Protein AF-A0A925V2U9-F1 (afdb_monomer)

Solvent-accessible surface area (backbone atoms only — not comparable to full-atom values): 4708 Å² total; per-residue (Å²): 132,52,56,77,78,50,75,45,74,38,83,88,70,29,31,39,40,31,28,47,47,92,61,31,38,35,43,32,38,27,40,91,86,70,49,69,82,44,76,51,73,47,75,48,55,98,54,45,78,45,79,73,47,75,48,57,50,94,89,48,38,36,42,37,38,29,41,27,77,94,48,78,46,78,49,82,45,73,82,126

Sequence (80 aa):
MGEAVSVVPHRSGAVVVAYVTQDEHRLELVDAQGEASWTTSWPRGADDDGLAALAVDETGDIYVAALGGSASVWAFVSPQ

Structure (mmCIF, N/CA/C/O backbone):
data_AF-A0A925V2U9-F1
#
_entry.id   AF-A0A925V2U9-F1
#
loop_
_atom_site.group_PDB
_atom_site.id
_atom_site.type_symbol
_atom_site.label_atom_id
_atom_site.label_alt_id
_atom_site.label_comp_id
_atom_site.label_asym_id
_atom_site.label_entity_id
_atom_site.label_seq_id
_atom_site.pdbx_PDB_ins_code
_atom_site.Cartn_x
_atom_site.Cartn_y
_atom_site.Cartn_z
_atom_site.occupancy
_atom_site.B_iso_or_equiv
_atom_site.auth_seq_id
_atom_site.auth_comp_id
_atom_site.auth_asym_id
_atom_site.auth_atom_id
_atom_site.pdbx_PDB_model_num
ATOM 1 N N . MET A 1 1 ? 10.531 13.917 0.152 1.00 58.50 1 MET A N 1
ATOM 2 C CA . MET A 1 1 ? 9.392 12.986 0.287 1.00 58.50 1 MET A CA 1
ATOM 3 C C . MET A 1 1 ? 8.825 12.761 -1.100 1.00 58.50 1 MET A C 1
ATOM 5 O O . MET A 1 1 ? 8.706 13.740 -1.827 1.00 58.50 1 MET A O 1
ATOM 9 N N . GLY A 1 2 ? 8.584 11.504 -1.483 1.00 66.19 2 GLY A N 1
ATOM 10 C CA . GLY A 1 2 ? 7.875 11.179 -2.726 1.00 66.19 2 GLY A CA 1
ATOM 11 C C . GLY A 1 2 ? 6.421 11.630 -2.674 1.00 66.19 2 GLY A C 1
ATOM 12 O O . GLY A 1 2 ? 5.926 12.002 -1.610 1.00 66.19 2 GLY A O 1
ATOM 13 N N . GLU A 1 3 ? 5.745 11.605 -3.816 1.00 79.31 3 GLU A N 1
ATOM 14 C CA . GLU A 1 3 ? 4.309 11.869 -3.879 1.00 79.31 3 GLU A CA 1
ATOM 15 C C . GLU A 1 3 ? 3.546 10.687 -3.267 1.00 79.31 3 GLU A C 1
ATOM 17 O O . GLU A 1 3 ? 3.899 9.529 -3.507 1.00 79.31 3 GLU A O 1
ATOM 22 N N . ALA A 1 4 ? 2.531 10.975 -2.448 1.00 80.44 4 ALA A N 1
ATOM 23 C CA . ALA A 1 4 ? 1.637 9.945 -1.935 1.00 80.44 4 ALA A CA 1
ATOM 24 C C . ALA A 1 4 ? 0.686 9.513 -3.057 1.00 80.44 4 ALA A C 1
ATOM 26 O O . ALA A 1 4 ? -0.061 10.334 -3.584 1.00 80.44 4 ALA A O 1
ATOM 27 N N . VAL A 1 5 ? 0.710 8.231 -3.415 1.00 85.81 5 VAL A N 1
ATOM 28 C CA . VAL A 1 5 ? -0.031 7.702 -4.574 1.00 85.81 5 VAL A CA 1
ATOM 29 C C . VAL A 1 5 ? -1.251 6.874 -4.184 1.00 85.81 5 VAL A C 1
ATOM 31 O O . VAL A 1 5 ? -2.148 6.672 -4.996 1.00 85.81 5 VAL A O 1
ATOM 34 N N . SER A 1 6 ? -1.300 6.382 -2.946 1.00 88.44 6 SER A N 1
ATOM 35 C CA . SER A 1 6 ? -2.421 5.595 -2.440 1.00 88.44 6 SER A CA 1
ATOM 36 C C . SER A 1 6 ? -2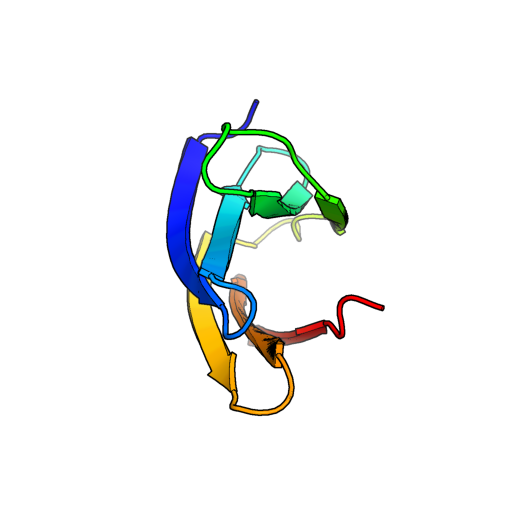.454 5.624 -0.917 1.00 88.44 6 SER A C 1
ATOM 38 O O . SER A 1 6 ? -1.411 5.676 -0.262 1.00 88.44 6 SER A O 1
ATOM 40 N N . VAL A 1 7 ? -3.661 5.560 -0.360 1.00 93.19 7 VAL A N 1
ATOM 41 C CA . VAL A 1 7 ? -3.908 5.468 1.081 1.00 93.19 7 VAL A CA 1
ATOM 42 C C . VAL A 1 7 ? -4.984 4.419 1.313 1.00 93.19 7 VAL A C 1
ATOM 44 O O . VAL A 1 7 ? -6.041 4.478 0.683 1.00 93.19 7 VAL A O 1
ATOM 47 N N . VAL A 1 8 ? -4.729 3.470 2.212 1.00 94.19 8 VAL A N 1
ATOM 48 C CA . VAL A 1 8 ? -5.692 2.417 2.565 1.00 94.19 8 VAL A CA 1
ATOM 49 C C . VAL A 1 8 ? -5.849 2.293 4.085 1.00 94.19 8 VAL A C 1
ATOM 51 O O . VAL A 1 8 ? -4.861 2.430 4.812 1.00 94.19 8 VAL A O 1
ATOM 54 N N . PRO A 1 9 ? -7.070 2.054 4.598 1.00 95.06 9 PRO A N 1
ATOM 55 C CA . PRO A 1 9 ? -7.284 1.822 6.023 1.00 95.06 9 PRO A CA 1
ATOM 56 C C . PRO A 1 9 ? -6.560 0.567 6.516 1.00 95.06 9 PRO A C 1
ATOM 58 O O . PRO A 1 9 ? -6.466 -0.422 5.793 1.00 95.06 9 PRO A O 1
ATOM 61 N N . HIS A 1 10 ? -6.125 0.584 7.775 1.00 93.31 10 HIS A N 1
ATOM 62 C CA . HIS A 1 10 ? -5.580 -0.579 8.468 1.00 93.31 10 HIS A CA 1
ATOM 63 C C . HIS A 1 10 ? -6.403 -0.891 9.726 1.00 93.31 10 HIS A C 1
ATOM 65 O O . HIS A 1 10 ? -6.943 0.005 10.380 1.00 93.31 10 HIS A O 1
ATOM 71 N N . ARG A 1 11 ? -6.479 -2.168 10.118 1.00 89.44 11 ARG A N 1
ATOM 72 C CA . ARG A 1 11 ? -7.295 -2.623 11.263 1.00 89.44 11 ARG A CA 1
ATOM 73 C C . ARG A 1 11 ? -6.942 -1.988 12.612 1.00 89.44 11 ARG A C 1
ATOM 75 O O . ARG A 1 11 ? -7.761 -1.999 13.523 1.00 89.44 11 ARG A O 1
ATOM 82 N N . SER A 1 12 ? -5.729 -1.452 12.758 1.00 90.12 12 SER A N 1
ATOM 83 C CA . SER A 1 12 ? -5.298 -0.744 13.974 1.00 90.12 12 SER A CA 1
ATOM 84 C C . SER A 1 12 ? -5.959 0.629 14.145 1.00 90.12 12 SER A C 1
ATOM 86 O O . SER A 1 12 ? -5.793 1.246 15.192 1.00 90.12 12 SER A O 1
ATOM 88 N N . GLY A 1 13 ? -6.681 1.121 13.132 1.00 91.38 13 GLY A N 1
ATOM 89 C CA . GLY A 1 13 ? -7.188 2.494 13.069 1.00 91.38 13 GLY A CA 1
ATOM 90 C C . GLY A 1 13 ? -6.200 3.489 12.449 1.00 91.38 13 GLY A C 1
ATOM 91 O O . GLY A 1 13 ? -6.552 4.650 12.266 1.00 91.38 13 GLY A O 1
ATOM 92 N N . ALA A 1 14 ? -4.992 3.036 12.105 1.00 94.88 14 ALA A N 1
ATOM 93 C CA . ALA A 1 14 ? -4.028 3.769 11.289 1.00 94.88 14 ALA A CA 1
ATOM 94 C C . ALA A 1 14 ? -4.361 3.658 9.788 1.00 94.88 14 ALA A C 1
ATOM 96 O O . ALA A 1 14 ? -5.285 2.945 9.379 1.00 94.88 14 ALA A O 1
ATOM 97 N N . VAL A 1 15 ? -3.567 4.328 8.956 1.00 95.31 15 VAL A N 1
ATOM 98 C CA . VAL A 1 15 ? -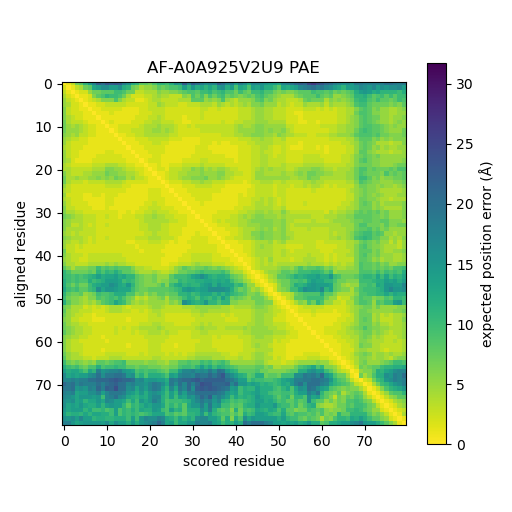3.608 4.191 7.496 1.00 95.31 15 VAL A CA 1
ATOM 99 C C . VAL A 1 15 ? -2.255 3.755 6.958 1.00 95.31 15 VAL A C 1
ATOM 101 O O . VAL A 1 15 ? -1.215 4.180 7.455 1.00 95.31 15 VAL A O 1
ATOM 104 N N . VAL A 1 16 ? -2.262 2.926 5.917 1.00 94.81 16 VAL A N 1
ATOM 105 C CA . VAL A 1 16 ? -1.065 2.674 5.114 1.00 94.81 16 VAL A CA 1
ATOM 106 C C . VAL A 1 16 ? -1.017 3.728 4.019 1.00 94.81 16 VAL A C 1
ATOM 108 O O . VAL A 1 16 ? -1.938 3.818 3.204 1.00 94.81 16 VAL A O 1
ATOM 111 N N . VAL A 1 17 ? 0.054 4.513 3.995 1.00 94.06 17 VAL A N 1
ATOM 112 C CA . VAL A 1 17 ? 0.334 5.506 2.957 1.00 94.06 17 VAL A CA 1
ATOM 113 C C . VAL A 1 17 ? 1.445 4.978 2.070 1.00 94.06 17 VAL A C 1
ATOM 115 O O . VAL A 1 17 ? 2.516 4.613 2.553 1.00 94.06 17 VAL A O 1
ATOM 118 N N . ALA A 1 18 ? 1.195 4.958 0.767 1.00 91.56 18 ALA A N 1
ATOM 119 C CA . ALA A 1 18 ? 2.201 4.625 -0.220 1.00 91.56 18 ALA A CA 1
ATOM 120 C C . ALA A 1 18 ? 2.774 5.859 -0.889 1.00 91.56 18 ALA A C 1
ATOM 122 O O . ALA A 1 18 ? 2.037 6.725 -1.360 1.00 91.56 18 ALA A O 1
ATOM 123 N N . TYR A 1 19 ? 4.092 5.858 -1.017 1.00 89.56 19 TYR A N 1
ATOM 124 C CA . TYR A 1 19 ? 4.855 6.864 -1.725 1.00 89.56 19 TYR A CA 1
ATOM 125 C C . TYR A 1 19 ? 5.640 6.212 -2.850 1.00 89.56 19 TYR A C 1
ATOM 127 O O . TYR A 1 19 ? 6.250 5.156 -2.667 1.00 89.56 19 TYR A O 1
ATOM 135 N N . VAL A 1 20 ? 5.680 6.893 -3.990 1.00 85.81 20 VAL A N 1
ATOM 136 C CA . VAL A 1 20 ? 6.592 6.556 -5.084 1.00 85.81 20 VAL A CA 1
ATOM 137 C C . VAL A 1 20 ? 7.569 7.707 -5.238 1.00 85.81 20 VAL A C 1
ATOM 139 O O . VAL A 1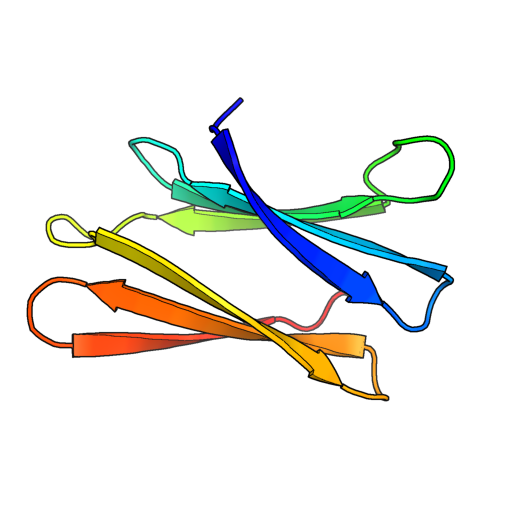 20 ? 7.189 8.879 -5.300 1.00 85.81 20 VAL A O 1
ATOM 142 N N . THR A 1 21 ? 8.853 7.376 -5.250 1.00 83.25 21 THR A N 1
ATOM 143 C CA . THR A 1 21 ? 9.937 8.327 -5.503 1.00 83.25 21 THR A CA 1
ATOM 144 C C . THR A 1 21 ? 10.606 8.005 -6.843 1.00 83.25 21 THR A C 1
ATOM 146 O O . THR A 1 21 ? 10.151 7.143 -7.601 1.00 83.25 21 THR A O 1
ATOM 149 N N . GLN A 1 22 ? 11.683 8.720 -7.170 1.00 81.75 22 GLN A N 1
ATOM 150 C CA . GLN A 1 22 ? 12.506 8.353 -8.324 1.00 81.75 22 GLN A CA 1
ATOM 151 C C . GLN A 1 22 ? 13.260 7.035 -8.092 1.00 81.75 22 GLN A C 1
ATOM 153 O O . GLN A 1 22 ? 13.442 6.288 -9.046 1.00 81.75 22 GLN A O 1
ATOM 158 N N . ASP A 1 23 ? 13.623 6.726 -6.844 1.00 83.31 23 ASP A N 1
ATOM 159 C CA . ASP A 1 23 ? 14.564 5.644 -6.528 1.00 83.31 23 ASP A CA 1
ATOM 160 C C . ASP A 1 23 ? 13.906 4.434 -5.847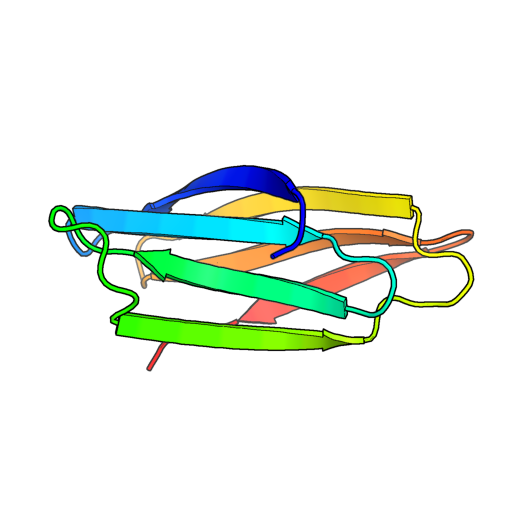 1.00 83.31 23 ASP A C 1
ATOM 162 O O . ASP A 1 23 ? 14.382 3.306 -5.962 1.00 83.31 23 ASP A O 1
ATOM 166 N N . GLU A 1 24 ? 12.807 4.649 -5.127 1.00 86.12 24 GLU A N 1
ATOM 167 C CA . GLU A 1 24 ? 12.150 3.634 -4.302 1.00 86.12 24 GLU A CA 1
ATOM 168 C C . GLU A 1 24 ? 10.630 3.804 -4.218 1.00 86.12 24 GLU A C 1
ATOM 170 O O . GLU A 1 24 ? 10.084 4.911 -4.331 1.00 86.12 24 GLU A O 1
ATOM 175 N N . HIS A 1 25 ? 9.968 2.684 -3.943 1.00 86.38 25 HIS A N 1
ATOM 176 C CA . HIS A 1 25 ? 8.629 2.638 -3.371 1.00 86.38 25 HIS A CA 1
ATOM 177 C C . HIS A 1 25 ? 8.740 2.592 -1.859 1.00 86.38 25 HIS A C 1
ATOM 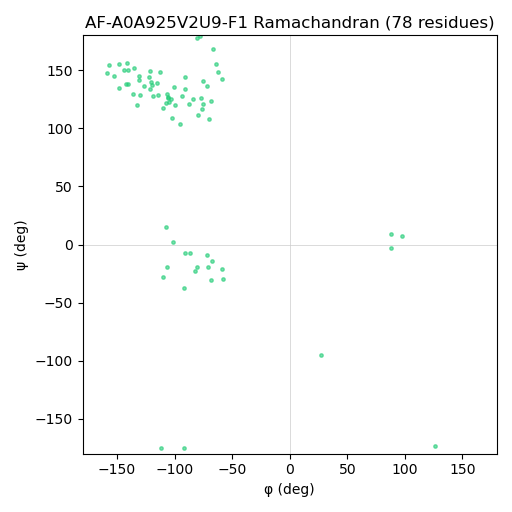179 O O . HIS A 1 25 ? 9.635 1.943 -1.315 1.00 86.38 25 HIS A O 1
ATOM 185 N N . ARG A 1 26 ? 7.807 3.239 -1.169 1.00 89.44 26 ARG A N 1
ATOM 186 C CA . ARG A 1 26 ? 7.792 3.268 0.289 1.00 89.44 26 ARG A CA 1
ATOM 187 C C . ARG A 1 26 ? 6.377 3.158 0.819 1.00 89.44 26 ARG A C 1
ATOM 189 O O . ARG A 1 26 ? 5.479 3.823 0.312 1.00 89.44 26 ARG A O 1
ATOM 196 N N . LEU A 1 27 ? 6.203 2.368 1.871 1.00 91.69 27 LEU A N 1
ATOM 197 C CA . LEU A 1 27 ? 4.973 2.310 2.651 1.00 91.69 27 LEU A CA 1
ATOM 198 C C . LEU A 1 27 ? 5.246 2.803 4.067 1.00 91.69 27 LEU A C 1
ATOM 200 O O . LEU A 1 27 ? 6.268 2.460 4.661 1.00 91.69 27 LEU A O 1
ATOM 204 N N . GLU A 1 28 ? 4.312 3.573 4.603 1.00 93.94 28 GLU A N 1
ATOM 205 C CA . GLU A 1 28 ? 4.306 4.019 5.995 1.00 93.94 28 GLU A CA 1
ATOM 206 C C . GLU A 1 28 ? 2.960 3.659 6.628 1.00 93.94 28 GLU A C 1
ATOM 208 O O . GLU A 1 28 ? 1.916 3.859 6.008 1.00 93.94 28 GLU A O 1
ATOM 213 N N . LEU A 1 29 ? 2.973 3.146 7.860 1.00 94.62 29 LEU A N 1
ATOM 214 C CA . LEU A 1 29 ? 1.774 2.991 8.684 1.00 94.62 29 LEU A CA 1
ATOM 215 C C . LEU A 1 29 ? 1.661 4.208 9.604 1.00 94.62 29 LEU A C 1
ATOM 217 O O . LEU A 1 29 ? 2.387 4.317 10.596 1.00 94.62 29 LEU A O 1
ATOM 221 N N . VAL A 1 30 ? 0.759 5.117 9.254 1.00 95.44 30 VAL A N 1
ATOM 222 C CA . VAL A 1 30 ? 0.619 6.435 9.874 1.00 95.44 30 VAL A CA 1
ATOM 223 C C . VAL A 1 30 ? -0.607 6.457 10.779 1.00 95.44 30 VAL A C 1
ATOM 225 O O . VAL A 1 30 ? -1.711 6.106 10.351 1.00 95.44 30 VAL A O 1
ATOM 228 N N . ASP A 1 31 ? -0.417 6.841 12.037 1.00 94.06 31 ASP A N 1
ATOM 229 C CA . ASP A 1 31 ? -1.499 6.944 13.013 1.00 94.06 31 ASP A CA 1
ATOM 230 C C . ASP A 1 31 ? -2.355 8.216 12.836 1.00 94.06 31 ASP A C 1
ATOM 232 O O . ASP A 1 31 ? -2.138 9.044 11.948 1.00 94.06 31 ASP A O 1
ATOM 236 N N . ALA A 1 32 ? -3.370 8.377 13.689 1.00 90.69 32 ALA A N 1
ATOM 237 C CA . ALA A 1 32 ? -4.282 9.521 13.636 1.00 90.69 32 ALA A CA 1
ATOM 238 C C . ALA A 1 32 ? -3.613 10.863 13.997 1.00 90.69 32 ALA A C 1
ATOM 240 O O . ALA A 1 32 ? -4.198 11.923 13.764 1.00 90.69 32 ALA A O 1
ATOM 241 N N . GLN A 1 33 ? -2.419 10.828 14.587 1.00 93.81 33 GLN A N 1
ATOM 242 C CA . GLN A 1 33 ? -1.608 11.989 14.931 1.00 93.81 33 GLN A CA 1
ATOM 243 C C . GLN A 1 33 ? -0.647 12.365 13.794 1.00 93.81 33 GLN A C 1
ATOM 245 O O . GLN A 1 33 ? -0.045 13.436 13.849 1.00 93.81 33 GLN A O 1
ATOM 250 N N . GLY A 1 34 ? -0.564 11.542 12.743 1.00 91.25 34 GLY A N 1
ATOM 251 C CA . GLY A 1 34 ? 0.337 11.741 11.613 1.00 91.25 34 GLY A CA 1
ATOM 252 C C . GLY A 1 34 ? 1.720 11.124 11.819 1.00 91.25 34 GLY A C 1
ATOM 253 O O . GLY A 1 34 ? 2.606 11.364 11.001 1.00 91.25 34 GLY A O 1
ATOM 254 N N . GLU A 1 35 ? 1.915 10.332 12.873 1.00 94.25 35 GLU A N 1
ATOM 255 C CA . GLU A 1 35 ? 3.201 9.718 13.183 1.00 94.25 35 GLU A CA 1
ATOM 256 C C . GLU A 1 35 ? 3.315 8.337 12.529 1.00 94.25 35 GLU A C 1
ATOM 258 O O . GLU A 1 35 ? 2.400 7.507 12.579 1.00 94.25 35 GLU A O 1
ATOM 263 N N . ALA A 1 36 ? 4.462 8.077 11.899 1.00 93.69 36 ALA A N 1
ATOM 264 C CA . ALA A 1 36 ? 4.749 6.787 11.288 1.00 93.69 36 ALA A CA 1
ATOM 265 C C . ALA A 1 36 ? 5.195 5.784 12.362 1.00 93.69 36 ALA A C 1
ATOM 267 O O . ALA A 1 36 ? 6.285 5.885 12.925 1.00 93.69 36 ALA A O 1
ATOM 268 N N . SER A 1 37 ? 4.349 4.791 12.621 1.00 92.62 37 SER A N 1
ATOM 269 C CA . SER A 1 37 ? 4.632 3.685 13.547 1.00 92.62 37 SER A CA 1
ATOM 270 C C . SER A 1 37 ? 5.466 2.569 12.907 1.00 92.62 37 SER A C 1
ATOM 272 O O . SER A 1 37 ? 6.149 1.823 13.606 1.00 92.62 37 SER A O 1
ATOM 274 N N . TRP A 1 38 ? 5.438 2.475 11.576 1.00 93.06 38 TRP A N 1
ATOM 275 C CA . TRP A 1 38 ? 6.185 1.499 10.790 1.00 93.06 38 TRP A CA 1
ATOM 276 C C . TRP A 1 38 ? 6.474 2.051 9.392 1.00 93.06 38 TRP A C 1
ATOM 278 O O . TRP A 1 38 ? 5.636 2.748 8.814 1.00 93.06 38 TRP A O 1
ATOM 288 N N . THR A 1 39 ? 7.637 1.699 8.841 1.00 92.88 39 THR A N 1
ATOM 289 C CA . THR A 1 39 ? 8.061 2.092 7.492 1.00 92.88 39 THR A CA 1
ATOM 290 C C . THR A 1 39 ? 8.801 0.945 6.816 1.00 92.88 39 THR A C 1
ATOM 292 O O . THR A 1 39 ? 9.668 0.313 7.421 1.00 92.88 39 THR A O 1
ATOM 295 N N . THR A 1 40 ? 8.527 0.728 5.532 1.00 89.56 40 THR A N 1
ATOM 296 C CA . THR A 1 40 ? 9.373 -0.096 4.661 1.00 89.56 40 THR A CA 1
ATOM 297 C C . THR A 1 40 ? 9.580 0.587 3.319 1.00 89.56 40 THR A C 1
ATOM 299 O O . THR A 1 40 ? 8.709 1.329 2.858 1.00 89.56 40 THR A O 1
ATOM 302 N N . SER A 1 41 ? 10.703 0.309 2.665 1.00 88.88 41 SER A N 1
ATOM 303 C CA . SER A 1 41 ? 10.938 0.725 1.288 1.00 88.88 41 SER A CA 1
ATOM 304 C C . SER A 1 41 ? 11.660 -0.352 0.494 1.00 88.88 41 SER A C 1
ATOM 306 O O . SER A 1 41 ? 12.335 -1.225 1.048 1.00 88.88 41 SER A O 1
ATOM 308 N N . TRP A 1 42 ? 11.483 -0.307 -0.822 1.00 85.88 42 TRP A N 1
ATOM 309 C CA . TRP A 1 42 ? 12.202 -1.161 -1.755 1.00 85.88 42 TRP A CA 1
ATOM 310 C C . TRP A 1 42 ? 12.525 -0.403 -3.045 1.00 85.88 42 TRP A C 1
ATOM 312 O O . TRP A 1 42 ? 11.771 0.495 -3.432 1.00 85.88 42 TRP A O 1
ATOM 322 N N . PRO A 1 43 ? 13.632 -0.751 -3.729 1.00 83.19 43 PRO A N 1
ATOM 323 C CA . PRO A 1 43 ? 14.048 -0.051 -4.935 1.00 83.19 43 PRO A CA 1
ATOM 324 C C . PRO A 1 43 ? 12.980 -0.087 -6.024 1.00 83.19 43 PRO A C 1
ATOM 326 O O . PRO A 1 43 ? 12.327 -1.110 -6.247 1.00 83.19 43 PRO A O 1
ATOM 329 N N . ARG A 1 44 ? 12.857 1.029 -6.737 1.00 79.06 44 ARG A N 1
ATOM 330 C CA . ARG A 1 44 ? 12.069 1.134 -7.956 1.00 79.06 44 ARG A CA 1
ATOM 331 C C . ARG A 1 44 ? 12.869 0.493 -9.093 1.00 79.06 44 ARG A C 1
ATOM 333 O O . ARG A 1 44 ? 14.040 0.815 -9.297 1.00 79.06 44 ARG A O 1
ATOM 340 N N . GLY A 1 45 ? 12.267 -0.459 -9.804 1.00 71.25 45 GLY A N 1
ATOM 341 C CA . GLY A 1 45 ? 12.896 -1.051 -10.988 1.00 71.25 45 GLY A CA 1
ATOM 342 C C . GLY A 1 45 ? 13.094 -0.011 -12.098 1.00 71.25 45 GLY A C 1
ATOM 343 O O . GLY A 1 45 ? 12.362 0.971 -12.163 1.00 71.25 45 GLY A O 1
ATOM 344 N N . ALA A 1 46 ? 14.062 -0.228 -12.996 1.00 67.12 46 ALA A N 1
ATOM 345 C CA . ALA A 1 46 ? 14.369 0.718 -14.080 1.00 67.12 46 ALA A CA 1
ATOM 346 C C . ALA A 1 46 ? 13.170 1.012 -15.008 1.00 67.12 46 ALA A C 1
ATOM 348 O O . ALA A 1 46 ? 13.065 2.120 -15.523 1.00 67.12 46 ALA A O 1
ATOM 349 N N . ASP A 1 47 ? 12.265 0.041 -15.164 1.00 67.56 47 ASP A N 1
ATOM 350 C CA . ASP A 1 47 ? 11.031 0.156 -15.954 1.00 67.56 47 ASP A CA 1
ATOM 351 C C . ASP A 1 47 ? 9.773 0.239 -15.072 1.00 67.56 47 ASP A C 1
ATOM 353 O O . ASP A 1 47 ? 8.668 -0.033 -15.526 1.00 67.56 47 ASP A O 1
ATOM 357 N N . ASP A 1 48 ? 9.920 0.504 -13.778 1.00 69.75 48 ASP A N 1
ATOM 358 C CA . ASP A 1 48 ? 8.793 0.513 -12.853 1.00 69.75 48 ASP A CA 1
ATOM 359 C C . ASP A 1 48 ? 7.976 1.796 -13.026 1.00 69.75 48 ASP A C 1
ATOM 361 O O . ASP A 1 48 ? 8.480 2.899 -12.808 1.00 69.75 48 ASP A O 1
ATOM 365 N N . ASP A 1 49 ? 6.719 1.655 -13.433 1.00 67.62 49 ASP A N 1
ATOM 366 C CA . ASP A 1 49 ? 5.797 2.754 -13.717 1.00 67.62 49 ASP A CA 1
ATOM 367 C C . ASP A 1 49 ? 5.057 3.230 -12.458 1.00 67.62 49 ASP A C 1
ATOM 369 O O . ASP A 1 49 ? 4.386 4.264 -12.490 1.00 67.62 49 ASP A O 1
ATOM 373 N N . GLY A 1 50 ? 5.212 2.530 -11.329 1.00 73.19 50 GLY A N 1
ATOM 374 C CA . GLY A 1 50 ? 4.638 2.919 -10.047 1.00 73.19 50 GLY A CA 1
ATOM 375 C C . GLY A 1 50 ? 3.792 1.833 -9.383 1.00 73.19 50 GLY A C 1
ATOM 376 O O . GLY A 1 50 ? 3.685 0.686 -9.822 1.00 73.19 50 GLY A O 1
ATOM 377 N N . LEU A 1 51 ? 3.146 2.229 -8.288 1.00 74.81 51 LEU A N 1
ATOM 378 C CA . LEU A 1 51 ? 2.204 1.390 -7.552 1.00 74.81 51 LEU A CA 1
ATOM 379 C C . LEU A 1 51 ? 0.823 1.464 -8.202 1.00 74.81 51 LEU A C 1
ATOM 381 O O . LEU A 1 51 ? 0.265 2.548 -8.349 1.00 74.81 51 LEU A O 1
ATOM 385 N N . ALA A 1 52 ? 0.261 0.311 -8.559 1.00 75.56 52 ALA A N 1
ATOM 386 C CA . ALA A 1 52 ? -1.071 0.225 -9.150 1.00 75.56 52 ALA A CA 1
ATOM 387 C C . ALA A 1 52 ? -2.174 0.016 -8.115 1.00 75.56 52 ALA A C 1
ATOM 389 O O . ALA A 1 52 ? -3.268 0.550 -8.283 1.00 75.56 52 ALA A O 1
ATOM 390 N N . ALA A 1 53 ? -1.917 -0.773 -7.068 1.00 84.88 53 ALA A N 1
ATOM 391 C CA . ALA A 1 53 ? -2.916 -1.034 -6.039 1.00 84.88 53 ALA A CA 1
ATOM 392 C C . ALA A 1 53 ? -2.303 -1.463 -4.704 1.00 84.88 53 ALA A C 1
ATOM 394 O O . ALA A 1 53 ? -1.226 -2.062 -4.647 1.00 84.88 53 ALA A O 1
ATOM 395 N N . LEU A 1 54 ? -3.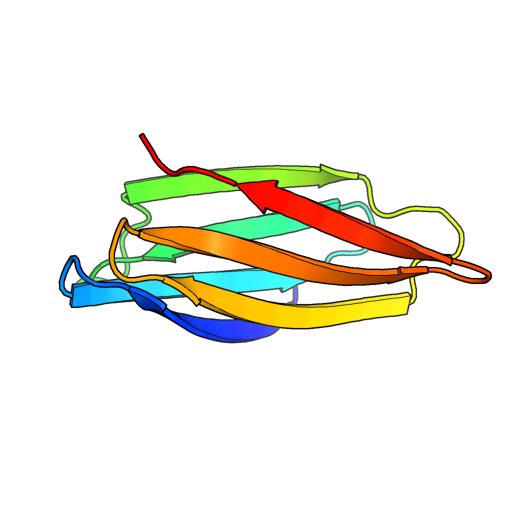060 -1.198 -3.639 1.00 89.62 54 LEU A N 1
ATOM 396 C CA . LEU A 1 54 ? -2.821 -1.687 -2.287 1.00 89.62 54 LEU A CA 1
ATOM 397 C C . LEU A 1 54 ? -4.106 -2.286 -1.726 1.00 89.62 54 LEU A C 1
ATOM 399 O O . LEU A 1 54 ? -5.193 -1.761 -1.968 1.00 89.62 54 LEU A O 1
ATOM 403 N N . ALA A 1 55 ? -3.967 -3.335 -0.927 1.00 91.75 55 ALA A N 1
ATOM 404 C CA . ALA A 1 55 ? -5.030 -3.847 -0.075 1.00 91.75 55 ALA A CA 1
ATOM 405 C C . ALA A 1 55 ? -4.451 -4.266 1.277 1.00 91.75 55 ALA A C 1
ATOM 407 O O . ALA A 1 55 ? -3.295 -4.673 1.362 1.00 91.75 55 ALA A O 1
ATOM 408 N N . VAL A 1 56 ? -5.269 -4.166 2.319 1.00 92.56 56 VAL A N 1
ATOM 409 C CA . VAL A 1 56 ? -4.956 -4.649 3.665 1.00 92.56 56 VAL A CA 1
ATOM 410 C C . VAL A 1 56 ? -6.022 -5.666 4.037 1.00 92.56 56 VAL A C 1
ATOM 412 O O . VAL A 1 56 ? -7.206 -5.415 3.802 1.00 92.56 56 VAL A O 1
ATOM 415 N N . ASP A 1 57 ? -5.618 -6.807 4.579 1.00 91.56 57 ASP A N 1
ATOM 416 C CA . ASP A 1 57 ? -6.552 -7.823 5.058 1.00 91.56 57 ASP A CA 1
ATOM 417 C C . ASP A 1 57 ? -6.896 -7.658 6.554 1.00 91.56 57 ASP A C 1
ATOM 419 O O . ASP A 1 57 ? -6.503 -6.706 7.233 1.00 91.56 57 ASP A O 1
ATOM 423 N N . GLU A 1 58 ? -7.669 -8.599 7.093 1.00 89.50 58 GLU A N 1
ATOM 424 C CA . GLU A 1 58 ? -8.075 -8.587 8.501 1.00 89.50 58 GLU A CA 1
ATOM 425 C C . GLU A 1 58 ? -6.916 -8.909 9.465 1.00 89.50 58 GLU A C 1
ATOM 427 O O . GLU A 1 58 ? -6.987 -8.581 10.658 1.00 89.50 58 GLU A O 1
ATOM 432 N N . THR A 1 59 ? -5.827 -9.530 8.993 1.00 90.56 59 THR A N 1
ATOM 433 C CA . THR A 1 59 ? -4.629 -9.767 9.815 1.00 90.56 59 THR A CA 1
ATOM 434 C C . THR A 1 59 ? -3.748 -8.522 9.897 1.00 90.56 59 THR A C 1
ATOM 436 O O . THR A 1 59 ? -3.041 -8.371 10.895 1.00 90.56 59 THR A O 1
ATOM 439 N N . GLY A 1 60 ? -3.913 -7.577 8.967 1.00 89.94 60 GLY A N 1
ATOM 440 C CA . GLY A 1 60 ? -3.127 -6.348 8.859 1.00 89.94 60 GLY A CA 1
ATOM 441 C C . GLY A 1 60 ? -2.001 -6.456 7.833 1.00 89.94 60 GLY A C 1
ATOM 442 O O . GLY A 1 60 ? -1.176 -5.551 7.722 1.00 89.94 60 GLY A O 1
ATOM 443 N N . ASP A 1 61 ? -1.965 -7.551 7.078 1.00 91.00 61 ASP A N 1
ATOM 444 C CA . ASP A 1 61 ? -0.965 -7.753 6.049 1.00 91.00 61 ASP A CA 1
ATOM 445 C C . ASP A 1 61 ? -1.291 -6.899 4.821 1.00 91.00 61 ASP A C 1
ATOM 447 O O . ASP A 1 61 ? -2.449 -6.723 4.427 1.00 91.00 61 ASP A O 1
ATOM 451 N N . ILE A 1 62 ? -0.242 -6.335 4.225 1.00 90.69 62 ILE A N 1
ATOM 452 C CA . ILE A 1 62 ? -0.338 -5.379 3.128 1.00 90.69 62 ILE A CA 1
ATOM 453 C C . ILE A 1 62 ? 0.047 -6.082 1.829 1.00 90.69 62 ILE A C 1
ATOM 455 O O . ILE A 1 62 ? 1.158 -6.596 1.668 1.00 90.69 62 ILE A O 1
ATOM 459 N N . TYR A 1 63 ? -0.877 -6.052 0.877 1.00 88.94 63 TYR A N 1
ATOM 460 C CA . TYR A 1 63 ? -0.717 -6.594 -0.462 1.00 88.94 63 TYR A CA 1
ATOM 461 C C . TYR A 1 63 ? -0.477 -5.456 -1.436 1.00 88.94 63 TYR A C 1
ATOM 463 O O . TYR A 1 63 ? -1.284 -4.529 -1.532 1.00 88.94 63 TYR A O 1
ATOM 471 N N . VAL A 1 64 ? 0.624 -5.547 -2.174 1.00 86.19 64 VAL A N 1
ATOM 472 C CA . VAL A 1 64 ? 1.056 -4.509 -3.103 1.00 86.19 64 VAL A CA 1
ATOM 473 C C . VAL A 1 64 ? 1.089 -5.064 -4.516 1.00 86.19 64 VAL A C 1
ATOM 475 O O . VAL A 1 64 ? 1.739 -6.080 -4.776 1.00 86.19 64 VAL A O 1
ATOM 478 N N . ALA A 1 65 ? 0.420 -4.367 -5.431 1.00 83.69 65 ALA A N 1
ATOM 479 C CA . ALA A 1 65 ? 0.561 -4.576 -6.863 1.00 83.69 65 ALA A CA 1
ATOM 480 C C . ALA A 1 65 ? 1.273 -3.366 -7.471 1.00 83.69 65 ALA A C 1
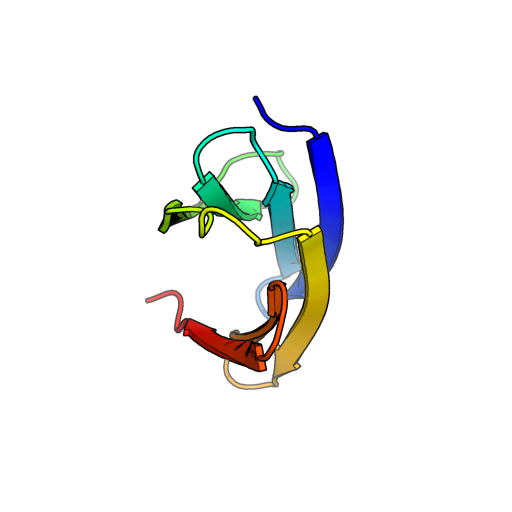ATOM 482 O O . ALA A 1 65 ? 0.757 -2.246 -7.426 1.00 83.69 65 ALA A O 1
ATOM 483 N N . ALA A 1 66 ? 2.448 -3.596 -8.050 1.00 77.25 66 ALA A N 1
ATOM 484 C CA . ALA A 1 66 ? 3.203 -2.592 -8.791 1.00 77.25 66 ALA A CA 1
ATOM 485 C C . ALA A 1 66 ? 3.250 -2.952 -10.280 1.00 77.25 66 ALA A C 1
ATOM 487 O O . ALA A 1 66 ? 3.248 -4.132 -10.656 1.00 77.25 66 ALA A O 1
ATOM 488 N N . LEU A 1 67 ? 3.284 -1.928 -11.126 1.00 71.88 67 LEU A N 1
ATOM 489 C CA . LEU A 1 67 ? 3.475 -2.080 -12.562 1.00 71.88 67 LEU A CA 1
ATOM 490 C C . LEU A 1 67 ? 4.936 -1.797 -12.869 1.00 71.88 67 LEU A C 1
ATOM 492 O O . LEU A 1 67 ? 5.395 -0.686 -12.643 1.00 71.88 67 LEU A O 1
ATOM 496 N N . GLY A 1 68 ? 5.656 -2.767 -13.426 1.00 65.88 68 GLY A N 1
ATOM 497 C CA . GLY A 1 68 ? 6.940 -2.482 -14.050 1.00 65.88 68 GLY A CA 1
ATOM 498 C C . GLY A 1 68 ? 7.024 -3.085 -15.432 1.00 65.88 68 GLY A C 1
ATOM 499 O O . GLY A 1 68 ? 6.750 -4.268 -15.592 1.00 65.88 68 GLY A O 1
ATOM 500 N N . GLY A 1 69 ? 7.389 -2.273 -16.423 1.00 66.81 69 GLY A N 1
ATOM 501 C CA . GLY A 1 69 ? 7.623 -2.627 -17.819 1.00 66.81 69 GLY A CA 1
ATOM 502 C C . GLY A 1 69 ? 6.836 -3.848 -18.299 1.00 66.81 69 GLY A C 1
ATOM 503 O O . GLY A 1 69 ? 5.686 -3.748 -18.712 1.00 66.81 69 GLY A O 1
ATOM 504 N N . SER A 1 70 ? 7.476 -5.023 -18.245 1.00 54.81 70 SER A N 1
ATOM 505 C CA . SER A 1 70 ? 6.937 -6.293 -18.764 1.00 54.81 70 SER A CA 1
ATOM 506 C C . SER A 1 70 ? 6.346 -7.257 -17.715 1.00 54.81 70 SER A C 1
ATOM 508 O O . SER A 1 70 ? 5.942 -8.359 -18.086 1.00 54.81 70 SER A O 1
ATOM 510 N N . ALA A 1 71 ? 6.305 -6.909 -16.424 1.00 54.56 71 ALA A N 1
ATOM 511 C CA . ALA A 1 71 ? 5.821 -7.794 -15.361 1.00 54.56 71 ALA A CA 1
ATOM 512 C C . ALA A 1 71 ? 5.158 -7.037 -14.194 1.00 54.56 71 ALA A C 1
ATOM 514 O O . ALA A 1 71 ? 5.699 -6.077 -13.653 1.00 54.56 71 ALA A O 1
ATOM 515 N N . SER A 1 72 ? 4.001 -7.527 -13.740 1.00 57.84 72 SER A N 1
ATOM 516 C CA . SER A 1 72 ? 3.433 -7.120 -12.450 1.00 57.84 72 SER A CA 1
ATOM 517 C C . SER A 1 72 ? 4.315 -7.650 -11.320 1.00 57.84 72 SER A C 1
ATOM 51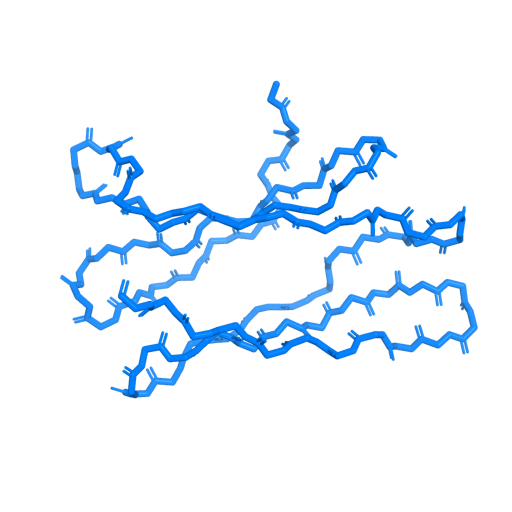9 O O . SER A 1 72 ? 4.549 -8.860 -11.237 1.00 57.84 72 SER A O 1
ATOM 521 N N . VAL A 1 73 ? 4.798 -6.763 -10.451 1.00 59.62 73 VAL A N 1
ATOM 522 C CA . VAL A 1 73 ? 5.531 -7.155 -9.242 1.00 59.62 73 VAL A CA 1
ATOM 523 C C . VAL A 1 73 ? 4.533 -7.245 -8.092 1.00 59.62 73 VAL A C 1
ATOM 525 O O . VAL A 1 73 ? 3.768 -6.312 -7.846 1.00 59.62 73 VAL A O 1
ATOM 528 N N . TRP A 1 74 ? 4.546 -8.386 -7.402 1.00 61.28 74 TRP A N 1
ATOM 529 C CA . TRP A 1 74 ? 3.726 -8.644 -6.223 1.00 61.28 74 TRP A CA 1
ATOM 530 C C . TRP A 1 74 ? 4.627 -8.634 -4.997 1.00 61.28 74 TRP A C 1
ATOM 532 O O . TRP A 1 74 ? 5.572 -9.422 -4.925 1.00 61.28 74 TRP A O 1
ATOM 542 N N . ALA A 1 75 ? 4.334 -7.759 -4.042 1.00 64.38 75 ALA A N 1
ATOM 543 C CA . ALA A 1 75 ? 5.012 -7.748 -2.755 1.00 64.38 75 ALA A CA 1
ATOM 544 C C . ALA A 1 75 ? 3.999 -7.985 -1.635 1.00 64.38 75 ALA A C 1
ATOM 546 O O . ALA A 1 75 ? 2.889 -7.449 -1.641 1.00 64.38 75 ALA A O 1
ATOM 547 N N . PHE A 1 76 ? 4.410 -8.819 -0.687 1.00 66.81 76 PHE A N 1
ATOM 548 C CA . PHE A 1 76 ? 3.719 -9.055 0.568 1.00 66.81 76 PHE A CA 1
ATOM 549 C C . PHE A 1 76 ? 4.516 -8.369 1.666 1.00 66.81 76 PHE A C 1
ATOM 551 O O . PHE A 1 76 ? 5.730 -8.576 1.763 1.00 66.81 76 PHE A O 1
ATOM 558 N N . VAL A 1 77 ? 3.838 -7.575 2.487 1.00 74.7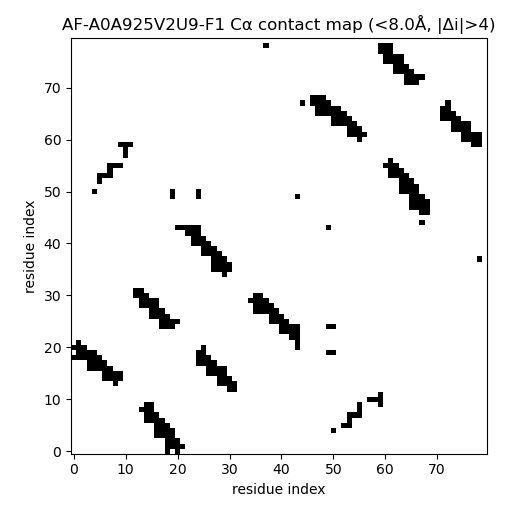5 77 VAL A N 1
ATOM 559 C CA . VAL A 1 77 ? 4.479 -6.905 3.608 1.00 74.75 77 VAL A CA 1
ATOM 560 C C . VAL A 1 77 ? 3.652 -7.085 4.871 1.00 74.75 77 VAL A C 1
ATOM 562 O O . VAL A 1 77 ? 2.507 -6.651 4.932 1.00 74.75 77 VAL A O 1
ATOM 565 N N . SER A 1 78 ? 4.263 -7.697 5.886 1.00 73.94 78 SER A N 1
ATOM 566 C CA . SER A 1 78 ? 3.671 -7.849 7.213 1.00 73.94 78 SER A CA 1
ATOM 567 C C . SER A 1 78 ? 4.292 -6.818 8.161 1.00 73.94 78 SER A C 1
ATOM 569 O O . SER A 1 78 ? 5.484 -6.934 8.478 1.00 73.94 78 SER A O 1
ATOM 571 N N . PRO A 1 79 ? 3.549 -5.778 8.571 1.00 66.00 79 PRO A N 1
ATOM 572 C CA . PRO A 1 79 ? 4.000 -4.873 9.618 1.00 66.00 79 PRO A CA 1
ATOM 573 C C . PRO A 1 79 ? 3.971 -5.624 10.961 1.00 66.00 79 PRO A C 1
ATOM 575 O O . PRO A 1 79 ? 2.901 -5.950 11.471 1.00 66.00 79 PRO A O 1
ATOM 578 N N . GLN A 1 80 ? 5.153 -5.961 11.493 1.00 63.34 80 GLN A N 1
ATOM 579 C CA . GLN A 1 80 ? 5.314 -6.502 12.853 1.00 63.34 80 GLN A CA 1
ATOM 580 C C . GLN A 1 80 ? 5.122 -5.404 13.899 1.00 63.34 80 GLN A C 1
ATOM 582 O O . GLN A 1 80 ? 5.651 -4.293 13.664 1.00 63.34 80 GLN A O 1
#

pLDDT: mean 82.59, std 11.76, range [54.56, 95.44]

Radius of gyration: 12.19 Å; Cα contacts (8 Å, |Δi|>4): 177; chains: 1; bounding box: 23×23×34 Å

Foldseek 3Di:
DADFDDWAAFPVQWIWTWGDDPFKIKIFGAHPVRDGPDIDIDTADPQWPFWDDWDADPQRKIWTWTDGDPDTDIDIDDDD

Mean predicted aligned error: 5.77 Å

Nearest PDB structures (foldseek):
  8pu0-assembly1_A  TM=7.308E-01  e=1.518E-01  Homo sapiens
  2oqb-assembly1_B  TM=4.501E-01  e=2.079E-01  Rattus norvegicus
  6j9f-assembly1_J  TM=6.010E-01  e=2.315E+00  Xipdecavirus Xp10
  4yz2-assembly1_A  TM=5.083E-01  e=1.782E+00  Streptococcus pneumoniae
  7r03-assembly1_A  TM=3.405E-01  e=3.171E+00  Homo sapiens

Secondary structure (DSSP, 8-state):
-PEEEEEEE-TTS-EEEEEE-SSEEEEEEE-TTS-EEEEEEEEPPTTEEEEEEEEE-SS--EEEEEEETTEEEEEEE---